Protein AF-A0A975TJH7-F1 (afdb_monomer)

Foldseek 3Di:
DDDDDDDDPDDPPPPPPPPPVPPDLQDDDDPVRVVVQVVDPPRQWDWDKDWFAAPPPRDIDIDIDTDGPPDDPVSVVVSVVSVVVVVQWDDDPVGTHHNVGDDDQQQAAPAPRQGADPPPPVLPFSHDDPSDSHTPVVVVVQVPDPDPPDDDPNVD

pLDDT: mean 81.37, std 20.45, range [28.2, 98.12]

Secondary structure (DSSP, 8-state):
---PPPPP---------STTSSS-TTSPPPHHHHHHHTT-TT-SEEEEEEEEE-TTT--EEEEEEEEETTS-HHHHHHHHHHHHHHTT-EEETTEEE-TTTPPPPPSB-TTT-PBP-TT--S-SS-SBSTTSSSBHHHHHHHHT---TT---TT--

Nearest PDB structures (foldseek):
  5ubr-assembly1_A  TM=4.481E-01  e=9.342E-01  Homo sapiens
  7y8r-assembly1_M  TM=3.508E-01  e=7.688E-01  Homo sapiens
  5dxh-assembly2_D  TM=5.114E-01  e=6.149E+00  Homo sapiens
  2hj1-assembly1_B  TM=4.480E-01  e=3.902E+00  Haemophilus influenzae 86-028NP
  7ezx-assembly1_OO  TM=2.823E-01  e=2.642E+00  Porphyridium purpureum

Structure (mmCIF, N/CA/C/O backbone):
data_AF-A0A975TJH7-F1
#
_entry.id   AF-A0A975TJH7-F1
#
loop_
_atom_site.group_PDB
_atom_site.id
_atom_site.type_symbol
_atom_site.label_atom_id
_atom_site.label_alt_id
_atom_site.label_comp_id
_atom_site.label_asym_id
_atom_site.label_entity_id
_atom_site.label_seq_id
_atom_site.pdbx_PDB_ins_code
_atom_site.Cartn_x
_atom_site.Cartn_y
_atom_site.Cartn_z
_atom_site.occupancy
_atom_site.B_iso_or_equiv
_atom_site.auth_seq_id
_atom_site.auth_comp_id
_atom_site.auth_asym_id
_atom_site.auth_atom_id
_atom_site.pdbx_PDB_model_num
ATOM 1 N N . MET A 1 1 ? 1.379 14.926 80.294 1.00 46.84 1 MET A N 1
ATOM 2 C CA . MET A 1 1 ? 0.577 15.927 79.559 1.00 46.84 1 MET A CA 1
ATOM 3 C C . MET A 1 1 ? 1.191 16.020 78.187 1.00 46.84 1 MET A C 1
ATOM 5 O O . MET A 1 1 ? 2.077 16.824 77.934 1.00 46.84 1 MET A O 1
ATOM 9 N N . ASP A 1 2 ? 0.788 15.045 77.388 1.00 43.34 2 ASP A N 1
ATOM 10 C CA . ASP A 1 2 ? 1.207 14.779 76.027 1.00 43.34 2 ASP A CA 1
ATOM 11 C C . ASP A 1 2 ? 0.568 15.780 75.071 1.00 43.34 2 ASP A C 1
ATOM 13 O O . ASP A 1 2 ? -0.634 16.044 75.137 1.00 43.34 2 ASP A O 1
ATOM 17 N N . THR A 1 3 ? 1.358 16.330 74.157 1.00 45.25 3 THR A N 1
ATOM 18 C CA . THR A 1 3 ? 0.827 16.977 72.957 1.00 45.25 3 THR A CA 1
ATOM 19 C C . THR A 1 3 ? 1.827 16.767 71.826 1.00 45.25 3 THR A C 1
ATOM 21 O O . THR A 1 3 ? 2.770 17.532 71.648 1.00 45.25 3 THR A O 1
ATOM 24 N N . GLN A 1 4 ? 1.643 15.672 71.085 1.00 49.62 4 GLN A N 1
ATOM 25 C CA . GLN A 1 4 ? 2.206 15.522 69.744 1.00 49.62 4 GLN A CA 1
ATOM 26 C C . GLN A 1 4 ? 1.508 16.508 68.792 1.00 49.62 4 GLN A C 1
ATOM 28 O O . GLN A 1 4 ? 0.283 16.632 68.861 1.00 49.62 4 GLN A O 1
ATOM 33 N N . PRO A 1 5 ? 2.222 17.159 67.860 1.00 55.34 5 PRO A N 1
ATOM 34 C CA . PRO A 1 5 ? 1.586 17.789 66.714 1.00 55.34 5 PRO A CA 1
ATOM 35 C C . PRO A 1 5 ? 1.223 16.747 65.641 1.00 55.34 5 PRO A C 1
ATOM 37 O O . PRO A 1 5 ? 1.990 15.837 65.327 1.00 55.34 5 PRO A O 1
ATOM 40 N N . ASN A 1 6 ? 0.013 16.914 65.112 1.00 48.78 6 ASN A N 1
ATOM 41 C CA . ASN A 1 6 ? -0.651 16.123 64.075 1.00 48.78 6 ASN A CA 1
ATOM 42 C C . ASN A 1 6 ? 0.120 16.154 62.732 1.00 48.78 6 ASN A C 1
ATOM 44 O O . ASN A 1 6 ? 0.660 17.209 62.389 1.00 48.78 6 ASN A O 1
ATOM 48 N N . PRO A 1 7 ? 0.131 15.068 61.933 1.00 40.91 7 PRO A N 1
ATOM 49 C CA . PRO A 1 7 ? 0.717 15.076 60.596 1.00 40.91 7 PRO A CA 1
ATOM 50 C C . PRO A 1 7 ? -0.232 15.690 59.554 1.00 40.91 7 PRO A C 1
ATOM 52 O O . PRO A 1 7 ? -1.420 15.377 59.493 1.00 40.91 7 PRO A O 1
ATOM 55 N N . THR A 1 8 ? 0.323 16.537 58.691 1.00 45.62 8 THR A N 1
ATOM 56 C CA . THR A 1 8 ? -0.303 17.005 57.448 1.00 45.62 8 THR A CA 1
ATOM 57 C C . THR A 1 8 ? -0.313 15.868 56.419 1.00 45.62 8 THR A C 1
ATOM 59 O O . THR A 1 8 ? 0.757 15.320 56.147 1.00 45.62 8 THR A O 1
ATOM 62 N N . PRO A 1 9 ? -1.444 15.526 55.774 1.00 35.50 9 PRO A N 1
ATOM 63 C CA . PRO A 1 9 ? -1.410 14.724 54.562 1.00 35.50 9 PRO A CA 1
ATOM 64 C C . PRO A 1 9 ? -1.071 15.647 53.387 1.00 35.50 9 PRO A C 1
ATOM 66 O O . PRO A 1 9 ? -1.914 16.400 52.901 1.00 35.50 9 PRO A O 1
ATOM 69 N N . ALA A 1 10 ? 0.186 15.617 52.945 1.00 37.06 10 ALA A N 1
ATOM 70 C CA . ALA A 1 10 ? 0.525 16.105 51.618 1.00 37.06 10 ALA A CA 1
ATOM 71 C C . ALA A 1 10 ? -0.126 15.156 50.604 1.00 37.06 10 ALA A C 1
ATOM 73 O O . ALA A 1 10 ? 0.171 13.965 50.559 1.00 37.06 10 ALA A O 1
ATOM 74 N N . GLN A 1 11 ? -1.072 15.701 49.848 1.00 35.12 11 GLN A N 1
ATOM 75 C CA . GLN A 1 11 ? -1.719 15.053 48.722 1.00 35.12 11 GLN A CA 1
ATOM 76 C C . GLN A 1 11 ? -0.663 14.789 47.642 1.00 35.12 11 GLN A C 1
ATOM 78 O O . GLN A 1 11 ? -0.255 15.708 46.933 1.00 35.12 11 GLN A O 1
ATOM 83 N N . GLU A 1 12 ? -0.222 13.540 47.504 1.00 30.75 12 GLU A N 1
ATOM 84 C CA . GLU A 1 12 ? 0.389 13.085 46.260 1.00 30.75 12 GLU A CA 1
ATOM 85 C C . GLU A 1 12 ? -0.718 13.019 45.206 1.00 30.75 12 GLU A C 1
ATOM 87 O O . GLU A 1 12 ? -1.553 12.114 45.183 1.00 30.75 12 GLU A O 1
ATOM 92 N N . LEU A 1 13 ? -0.750 14.039 44.349 1.00 37.06 13 LEU A N 1
ATOM 93 C CA . LEU A 1 13 ? -1.414 13.979 43.060 1.00 37.06 13 LEU A CA 1
ATOM 94 C C . LEU A 1 13 ? -0.744 12.853 42.272 1.00 37.06 13 LEU A C 1
ATOM 96 O O . LEU A 1 13 ? 0.344 13.020 41.717 1.00 37.06 13 LEU A O 1
ATOM 100 N N . GLY A 1 14 ? -1.397 11.692 42.263 1.00 28.20 14 GLY A N 1
ATOM 101 C CA . GLY A 1 14 ? -1.139 10.651 41.288 1.00 28.20 14 GLY A CA 1
ATOM 102 C C . GLY A 1 14 ? -1.327 11.258 39.907 1.00 28.20 14 GLY A C 1
ATOM 103 O O . GLY A 1 14 ? -2.450 11.435 39.441 1.00 28.20 14 GLY A O 1
ATOM 104 N N . HIS A 1 15 ? -0.213 11.616 39.276 1.00 32.06 15 HIS A N 1
ATOM 105 C CA . HIS A 1 15 ? -0.150 11.823 37.845 1.00 32.06 15 HIS A CA 1
ATOM 106 C C . HIS A 1 15 ? -0.614 10.511 37.216 1.00 32.06 15 HIS A C 1
ATOM 108 O O . HIS A 1 15 ? 0.118 9.520 37.227 1.00 32.06 15 HIS A O 1
ATOM 114 N N . ALA A 1 16 ? -1.853 10.486 36.723 1.00 31.00 16 ALA A N 1
ATOM 115 C CA . ALA A 1 16 ? -2.267 9.482 35.765 1.00 31.00 16 ALA A CA 1
ATOM 116 C C . ALA A 1 16 ? -1.311 9.630 34.580 1.00 31.00 16 ALA A C 1
ATOM 118 O O . ALA A 1 16 ? -1.360 10.599 33.824 1.00 31.00 16 ALA A O 1
ATOM 119 N N . SER A 1 17 ? -0.344 8.722 34.536 1.00 31.09 17 SER A N 1
ATOM 120 C CA . SER A 1 17 ? 0.640 8.619 33.481 1.00 31.09 17 SER A CA 1
ATOM 121 C C . SER A 1 17 ? -0.104 8.512 32.155 1.00 31.09 17 SER A C 1
ATOM 123 O O . SER A 1 17 ? -0.740 7.503 31.876 1.00 31.09 17 SER A O 1
ATOM 125 N N . VAL A 1 18 ? 0.013 9.544 31.323 1.00 37.19 18 VAL A N 1
ATOM 126 C CA . VAL A 1 18 ? -0.375 9.550 29.901 1.00 37.19 18 VAL A CA 1
ATOM 127 C C . VAL A 1 18 ? 0.487 8.600 29.049 1.00 37.19 18 VAL A C 1
ATOM 129 O O . VAL A 1 18 ? 0.431 8.624 27.824 1.00 37.19 18 VAL A O 1
ATOM 132 N N . ALA A 1 19 ? 1.280 7.731 29.678 1.00 30.72 19 ALA A N 1
ATOM 133 C CA . ALA A 1 19 ? 2.032 6.679 29.019 1.00 30.72 19 ALA A CA 1
ATOM 134 C C . ALA A 1 19 ? 1.273 5.346 29.094 1.00 30.72 19 ALA A C 1
ATOM 136 O O . ALA A 1 19 ? 1.709 4.437 29.792 1.00 30.72 19 ALA A O 1
ATOM 137 N N . ASP A 1 20 ? 0.142 5.246 28.389 1.00 29.67 20 ASP A N 1
ATOM 138 C CA . ASP A 1 20 ? -0.345 3.94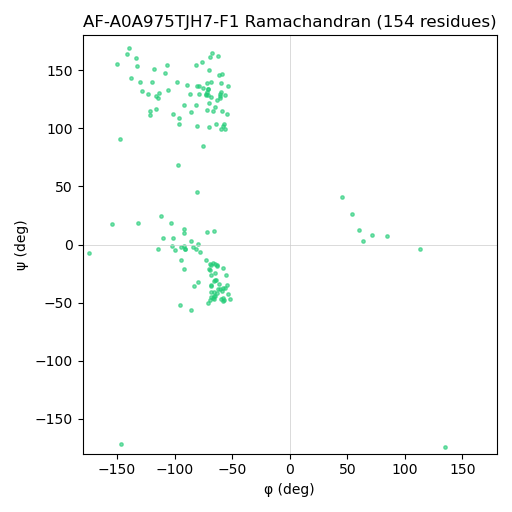4 27.892 1.00 29.67 20 ASP A CA 1
ATOM 139 C C . ASP A 1 20 ? -1.244 4.032 26.636 1.00 29.67 20 ASP A C 1
ATOM 141 O O . ASP A 1 20 ? -1.955 3.093 26.291 1.00 29.67 20 ASP A O 1
ATOM 145 N N . THR A 1 21 ? -1.215 5.153 25.899 1.00 33.28 21 THR A N 1
ATOM 146 C CA . THR A 1 21 ? -2.017 5.334 24.662 1.00 33.28 21 THR A CA 1
ATOM 147 C C . THR A 1 21 ? -1.178 5.187 23.387 1.00 33.28 21 THR A C 1
ATOM 149 O O . THR A 1 21 ? -1.568 5.622 22.307 1.00 33.28 21 THR A O 1
ATOM 152 N N . THR A 1 22 ? -0.003 4.565 23.473 1.00 35.03 22 THR A N 1
ATOM 153 C CA . THR A 1 22 ? 0.836 4.246 22.302 1.00 35.03 22 THR A CA 1
ATOM 154 C C . THR A 1 22 ? 0.746 2.776 21.879 1.00 35.03 22 THR A C 1
ATOM 156 O O . THR A 1 22 ? 1.336 2.400 20.869 1.00 35.03 22 THR A O 1
ATOM 159 N N . ALA A 1 23 ? -0.030 1.942 22.584 1.00 32.25 23 ALA A N 1
ATOM 160 C CA . ALA A 1 23 ? -0.013 0.485 22.417 1.00 32.25 23 ALA A CA 1
ATOM 161 C C . ALA A 1 23 ? -1.159 -0.139 21.582 1.00 32.25 23 ALA A C 1
ATOM 163 O O . ALA A 1 23 ? -1.210 -1.362 21.480 1.00 32.25 23 ALA A O 1
ATOM 164 N N . ALA A 1 24 ? -2.061 0.626 20.948 1.00 36.69 24 ALA A N 1
ATOM 165 C CA . ALA A 1 24 ? -3.252 0.032 20.304 1.00 36.69 24 ALA A CA 1
ATOM 166 C C . ALA A 1 24 ? -3.571 0.481 18.861 1.00 36.69 24 ALA A C 1
ATOM 168 O O . ALA A 1 24 ? -4.683 0.256 18.392 1.00 36.69 24 ALA A O 1
ATOM 169 N N . TYR A 1 25 ? -2.633 1.058 18.104 1.00 47.41 25 TYR A N 1
ATOM 170 C CA . TYR A 1 25 ? -2.893 1.528 16.725 1.00 47.41 25 TYR A CA 1
ATOM 171 C C . TYR A 1 25 ? -2.859 0.419 15.650 1.00 47.41 25 TYR A C 1
ATOM 173 O O . TYR A 1 25 ? -2.277 0.579 14.580 1.00 47.41 25 TYR A O 1
ATOM 181 N N . GLY A 1 26 ? -3.489 -0.726 15.915 1.00 52.59 26 GLY A N 1
ATOM 182 C CA . GLY A 1 26 ? -3.547 -1.824 14.940 1.00 52.59 26 GLY A CA 1
ATOM 183 C C . GLY A 1 26 ? -4.412 -3.022 15.318 1.00 52.59 26 GLY A C 1
ATOM 184 O O . GLY A 1 26 ? -4.628 -3.897 14.481 1.00 52.59 26 GLY A O 1
ATOM 185 N N . SER A 1 27 ? -4.931 -3.069 16.546 1.00 58.38 27 SER A N 1
ATOM 186 C CA . SER A 1 27 ? -5.853 -4.123 16.966 1.00 58.38 27 SER A CA 1
ATOM 187 C C . SER A 1 27 ? -7.296 -3.720 16.654 1.00 58.38 27 SER A C 1
ATOM 189 O O . SER A 1 27 ? -7.671 -2.573 16.904 1.00 58.38 27 SER A O 1
ATOM 191 N N . PRO A 1 28 ? -8.130 -4.636 16.133 1.00 73.19 28 PRO A N 1
ATOM 192 C CA . PRO A 1 28 ? -9.546 -4.359 15.935 1.00 73.19 28 PRO A CA 1
ATOM 193 C C . PRO A 1 28 ? -10.210 -4.039 17.281 1.00 73.19 28 PRO A C 1
ATOM 195 O O . PRO A 1 28 ? -10.079 -4.797 18.243 1.00 73.19 28 PRO A O 1
ATOM 198 N N . LEU A 1 29 ? -10.918 -2.910 17.346 1.00 83.06 29 LEU A N 1
ATOM 199 C CA . LEU A 1 29 ? -11.699 -2.528 18.522 1.00 83.06 29 LEU A CA 1
ATOM 200 C C . LEU A 1 29 ? -12.931 -3.430 18.632 1.00 83.06 29 LEU A C 1
ATOM 202 O O . LEU A 1 29 ? -13.592 -3.713 17.631 1.00 83.06 29 LEU A O 1
ATOM 206 N N . THR A 1 30 ? -13.264 -3.865 19.847 1.00 87.44 30 THR A N 1
ATOM 207 C CA . THR A 1 30 ? -14.516 -4.598 20.070 1.00 87.44 30 THR A CA 1
ATOM 208 C C . THR A 1 30 ? -15.709 -3.633 20.074 1.00 87.44 30 THR A C 1
ATOM 210 O O . THR A 1 30 ? -15.535 -2.441 20.363 1.00 87.44 30 THR A O 1
ATOM 213 N N . PRO A 1 31 ? -16.936 -4.113 19.801 1.00 89.81 31 PRO A N 1
ATOM 214 C CA . PRO A 1 31 ? -18.138 -3.281 19.865 1.00 89.81 31 PRO A CA 1
ATOM 215 C C . PRO A 1 31 ? -18.328 -2.562 21.211 1.00 89.81 31 PRO A C 1
ATOM 217 O O . PRO A 1 31 ? -18.790 -1.423 21.243 1.00 89.81 31 PRO A O 1
ATOM 220 N N . GLU A 1 32 ? -17.940 -3.187 22.323 1.00 91.06 3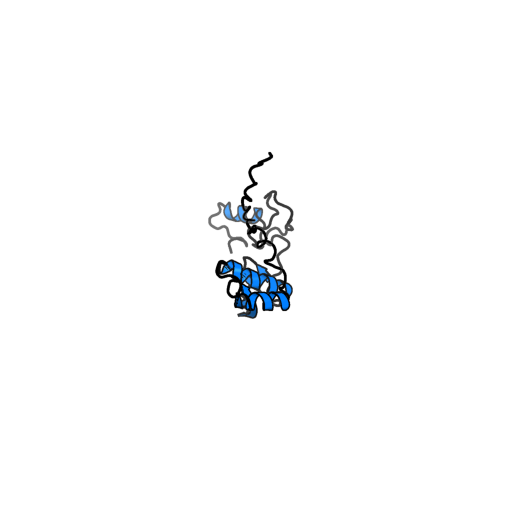2 GLU A N 1
ATOM 221 C CA . GLU A 1 32 ? -18.038 -2.619 23.673 1.00 91.06 32 GLU A CA 1
ATOM 222 C C . GLU A 1 32 ? -17.079 -1.439 23.857 1.00 91.06 32 GLU A C 1
ATOM 224 O O . GLU A 1 32 ? -17.459 -0.414 24.427 1.00 91.06 32 GLU A O 1
ATOM 229 N N . ILE A 1 33 ? -15.856 -1.555 23.328 1.00 89.56 33 ILE A N 1
ATOM 230 C CA . ILE A 1 33 ? -14.859 -0.479 23.359 1.00 89.56 33 ILE A CA 1
ATOM 231 C C . ILE A 1 33 ? -15.339 0.691 22.501 1.00 89.56 33 ILE A C 1
ATOM 233 O O . ILE A 1 33 ? -15.342 1.828 22.969 1.00 89.56 33 ILE A O 1
ATOM 237 N N . VAL A 1 34 ? -15.834 0.420 21.288 1.00 89.69 34 VAL A N 1
ATOM 238 C CA . VAL A 1 34 ? -16.400 1.459 20.412 1.00 89.69 34 VAL A CA 1
ATOM 239 C C . VAL A 1 34 ? -17.580 2.154 21.088 1.00 89.69 34 VAL A C 1
ATOM 241 O O . VAL A 1 34 ? -17.624 3.379 21.134 1.00 89.69 34 VAL A O 1
ATOM 244 N N . SER A 1 35 ? -18.513 1.403 21.682 1.00 89.69 35 SER A N 1
ATOM 245 C CA . SER A 1 35 ? -19.638 2.009 22.399 1.00 89.69 35 SER A CA 1
ATOM 246 C C . SER A 1 35 ? -19.194 2.821 23.614 1.00 89.69 35 SER A C 1
ATOM 248 O O . SER A 1 35 ? -19.904 3.755 23.978 1.00 89.69 35 SER A O 1
ATOM 250 N N . THR A 1 36 ? -18.093 2.454 24.270 1.00 92.12 36 THR A N 1
ATOM 251 C CA . THR A 1 36 ? -17.543 3.222 25.394 1.00 92.12 36 THR A CA 1
ATOM 252 C C . THR A 1 36 ? -16.985 4.550 24.901 1.00 92.12 36 THR A C 1
ATOM 254 O O . THR A 1 36 ? -17.364 5.588 25.429 1.00 92.12 36 THR A O 1
ATOM 257 N N . ILE A 1 37 ? -16.188 4.521 23.829 1.00 91.50 37 ILE A N 1
ATOM 258 C CA . ILE A 1 37 ? -15.627 5.719 23.194 1.00 91.50 37 ILE A CA 1
ATOM 259 C C . ILE A 1 37 ? -16.740 6.668 22.738 1.00 91.50 37 ILE A C 1
ATOM 261 O O . ILE A 1 37 ? -16.725 7.840 23.078 1.00 91.50 37 ILE A O 1
ATOM 265 N N . LEU A 1 38 ? -17.756 6.160 22.032 1.00 90.94 38 LEU A N 1
ATOM 266 C CA . LEU A 1 38 ? -18.843 6.993 21.498 1.00 90.94 38 LEU A CA 1
ATOM 267 C C . LEU A 1 38 ? -19.717 7.656 22.577 1.00 90.94 38 LEU A C 1
ATOM 269 O O . LEU A 1 38 ? -20.484 8.566 22.266 1.00 90.94 38 LEU A O 1
ATOM 273 N N . ARG A 1 39 ? -19.665 7.174 23.823 1.00 93.06 39 ARG A N 1
ATOM 274 C CA . ARG A 1 39 ? -20.405 7.748 24.959 1.00 93.06 39 ARG A CA 1
ATOM 275 C C . ARG A 1 39 ? -19.576 8.742 25.764 1.00 93.06 39 ARG A C 1
ATOM 277 O O . ARG A 1 39 ? -20.155 9.442 26.591 1.00 93.06 39 ARG A O 1
ATOM 284 N N . ASP A 1 40 ? -18.267 8.770 25.552 1.00 92.31 40 ASP A N 1
ATOM 285 C CA . ASP A 1 40 ? -17.337 9.656 26.232 1.00 92.31 40 ASP A CA 1
ATOM 286 C C . ASP A 1 40 ? -17.073 10.891 25.349 1.00 92.31 40 ASP A C 1
ATOM 288 O O . ASP A 1 40 ? -16.362 10.785 24.348 1.00 92.31 40 ASP A O 1
ATOM 292 N N . PRO A 1 41 ? -17.665 12.058 25.667 1.00 89.19 41 PRO A N 1
ATOM 293 C CA . PRO A 1 41 ? -17.525 13.259 24.846 1.00 89.19 41 PRO A CA 1
ATOM 294 C C . PRO A 1 41 ? -16.109 13.846 24.869 1.00 89.19 41 PRO A C 1
ATOM 296 O O . PRO A 1 41 ? -15.782 14.633 23.984 1.00 89.19 41 PRO A O 1
ATOM 299 N N . ASP A 1 42 ? -15.290 13.476 25.856 1.00 92.50 42 ASP A N 1
ATOM 300 C CA . ASP A 1 42 ? -13.911 13.945 25.988 1.00 92.50 42 ASP A CA 1
ATOM 301 C C . ASP A 1 42 ? -12.919 12.997 25.287 1.00 92.50 42 ASP A C 1
ATOM 303 O O . ASP A 1 42 ? -11.712 13.253 25.262 1.00 92.50 42 ASP A O 1
ATOM 307 N N . ASN A 1 43 ? -13.407 11.899 24.694 1.00 91.12 43 ASN A N 1
ATOM 308 C CA . ASN A 1 43 ? -12.554 10.969 23.976 1.00 91.12 43 ASN A CA 1
ATOM 309 C C . ASN A 1 43 ? -12.087 11.572 22.639 1.00 91.12 43 ASN A C 1
ATOM 311 O O . ASN A 1 43 ? -12.917 11.985 21.827 1.00 91.12 43 ASN A O 1
ATOM 315 N N . PRO A 1 44 ? -10.774 11.570 22.343 1.00 91.19 44 PRO A N 1
ATOM 316 C CA . PRO A 1 44 ? -10.261 12.148 21.103 1.00 91.19 44 PRO A CA 1
ATOM 317 C C . PRO A 1 44 ? -10.574 11.303 19.858 1.00 91.19 44 PRO A C 1
ATOM 319 O O . PRO A 1 44 ? -10.374 11.780 18.740 1.00 91.19 44 PRO A O 1
ATOM 322 N N . LEU A 1 45 ? -11.015 10.048 20.017 1.00 92.00 45 LEU A N 1
ATOM 323 C CA . LEU A 1 45 ? -11.344 9.163 18.904 1.00 92.00 45 LEU A CA 1
ATOM 324 C C . LEU A 1 45 ? -12.792 9.347 18.442 1.00 92.00 45 LEU A C 1
ATOM 326 O O . LEU A 1 45 ? -13.734 9.201 19.216 1.00 92.00 45 LEU A O 1
ATOM 330 N N . TYR A 1 46 ? -12.977 9.528 17.139 1.00 90.69 46 TYR A N 1
ATOM 331 C CA . TYR A 1 46 ? -14.288 9.620 16.503 1.00 90.69 46 TYR A CA 1
ATOM 332 C C . TYR A 1 46 ? -14.368 8.729 15.257 1.00 90.69 46 TYR A C 1
ATOM 334 O O . TYR A 1 46 ? -13.346 8.438 14.622 1.00 90.69 46 TYR A O 1
ATOM 342 N N . PRO A 1 47 ? -15.578 8.277 14.882 1.00 92.81 47 PRO A N 1
ATOM 343 C CA . PRO A 1 47 ? -15.770 7.490 13.678 1.00 92.81 47 PRO A CA 1
ATOM 344 C C . PRO A 1 47 ? -15.586 8.369 12.440 1.00 92.81 47 PRO A C 1
ATOM 346 O O . PRO A 1 47 ? -16.222 9.412 12.284 1.00 92.81 47 PRO A O 1
ATOM 349 N N . SER A 1 48 ? -14.744 7.914 11.523 1.00 94.12 48 SER A N 1
ATOM 350 C CA . SER A 1 48 ? -14.538 8.526 10.219 1.00 94.12 48 SER A CA 1
ATOM 351 C C . SER A 1 48 ? -14.638 7.478 9.125 1.00 94.12 48 SER A C 1
ATOM 353 O O . SER A 1 48 ? -14.154 6.352 9.256 1.00 94.12 48 SER A O 1
ATOM 355 N N . ARG A 1 49 ? -15.269 7.860 8.017 1.00 96.06 49 ARG A N 1
ATOM 356 C CA . ARG A 1 49 ? -15.369 7.020 6.829 1.00 96.06 49 ARG A CA 1
ATOM 357 C C . ARG A 1 49 ? -14.214 7.337 5.897 1.00 96.06 49 ARG A C 1
ATOM 359 O O . ARG A 1 49 ? -14.091 8.465 5.424 1.00 96.06 49 ARG A O 1
ATOM 366 N N . ILE A 1 50 ? -13.405 6.326 5.610 1.00 96.19 50 ILE A N 1
ATOM 367 C CA . ILE A 1 50 ? -12.255 6.436 4.715 1.00 96.19 50 ILE A CA 1
ATOM 368 C C . ILE A 1 50 ? -12.532 5.586 3.480 1.00 96.19 50 ILE A C 1
ATOM 370 O O . ILE A 1 50 ? -12.926 4.422 3.577 1.00 96.19 50 ILE A O 1
ATOM 374 N N . CYS A 1 51 ? -12.338 6.198 2.317 1.00 97.25 51 CYS A N 1
ATOM 375 C CA . CYS A 1 51 ? -12.457 5.566 1.017 1.00 97.25 51 CYS A CA 1
ATOM 376 C C . CYS A 1 51 ? -11.083 5.553 0.348 1.00 97.25 51 CYS A C 1
ATOM 378 O O . CYS A 1 51 ? -10.473 6.607 0.180 1.00 97.25 51 CYS A O 1
ATOM 380 N N . VAL A 1 52 ? -10.636 4.372 -0.068 1.00 97.56 52 VAL A N 1
ATOM 381 C CA . VAL A 1 52 ? -9.388 4.166 -0.804 1.00 97.56 52 VAL A CA 1
ATOM 382 C C . VAL A 1 52 ? -9.722 3.552 -2.158 1.00 97.56 52 VAL A C 1
ATOM 384 O O . VAL A 1 52 ? -10.610 2.704 -2.260 1.00 97.56 52 VAL A O 1
ATOM 387 N N . TYR A 1 53 ? -9.033 3.999 -3.203 1.00 98.12 53 TYR A N 1
ATOM 388 C CA . TYR A 1 53 ? -9.187 3.481 -4.558 1.00 98.12 53 TYR A CA 1
ATOM 389 C C . TYR A 1 53 ? -7.959 2.668 -4.940 1.00 98.12 53 TYR A C 1
ATOM 391 O O . TYR A 1 53 ? -6.851 2.977 -4.516 1.00 98.12 53 TYR A O 1
ATOM 399 N N . CYS A 1 54 ? -8.160 1.635 -5.751 1.00 97.75 54 CYS A N 1
ATOM 400 C CA . CYS A 1 54 ? -7.057 0.955 -6.401 1.00 97.75 54 CYS A CA 1
ATOM 401 C C . CYS A 1 54 ? -6.426 1.883 -7.442 1.00 97.75 54 CYS A C 1
ATOM 403 O O . CYS A 1 54 ? -7.126 2.340 -8.346 1.00 97.75 54 CYS A O 1
ATOM 405 N N . ASP A 1 55 ? -5.112 2.083 -7.360 1.00 96.62 55 ASP A N 1
ATOM 406 C CA . ASP A 1 55 ? -4.368 2.964 -8.269 1.00 96.62 55 ASP A CA 1
ATOM 407 C C . ASP A 1 55 ? -4.327 2.456 -9.722 1.00 96.62 55 ASP A C 1
ATOM 409 O O . ASP A 1 55 ? -4.019 3.220 -10.634 1.00 96.62 55 ASP A O 1
ATOM 413 N N . ASP A 1 56 ? -4.647 1.177 -9.953 1.00 95.94 56 ASP A N 1
ATOM 414 C CA . ASP A 1 56 ? -4.641 0.561 -11.286 1.00 95.94 56 ASP A CA 1
ATOM 415 C C . ASP A 1 56 ? -6.030 0.569 -11.945 1.00 95.94 56 ASP A C 1
ATOM 417 O O . ASP A 1 56 ? -6.194 1.051 -13.064 1.00 95.94 56 ASP A O 1
ATOM 421 N N . CYS A 1 57 ? -7.057 0.075 -11.243 1.00 97.31 57 CYS A N 1
ATOM 422 C CA . CYS A 1 57 ? -8.390 -0.129 -11.824 1.00 97.31 57 CYS A CA 1
ATOM 423 C C . CYS A 1 57 ? -9.498 0.752 -11.229 1.00 97.31 57 CYS A C 1
ATOM 425 O O . CYS A 1 57 ? -10.644 0.672 -11.669 1.00 97.31 57 CYS A O 1
ATOM 427 N N . GLY A 1 58 ? -9.204 1.552 -10.199 1.00 97.38 58 GLY A N 1
ATOM 428 C CA . GLY A 1 58 ? -10.191 2.401 -9.527 1.00 97.38 58 GLY A CA 1
ATOM 429 C C . GLY A 1 58 ? -11.214 1.651 -8.666 1.00 97.38 58 GLY A C 1
ATOM 430 O O . GLY A 1 58 ? -12.160 2.267 -8.181 1.00 97.38 58 GLY A O 1
ATOM 431 N N . THR A 1 59 ? -11.049 0.339 -8.447 1.00 97.81 59 THR A N 1
ATOM 432 C CA . THR A 1 59 ? -11.882 -0.414 -7.489 1.00 97.81 59 THR A CA 1
ATOM 433 C C . THR A 1 59 ? -11.844 0.266 -6.125 1.00 97.81 59 THR A C 1
ATOM 435 O O . THR A 1 59 ? -10.779 0.668 -5.666 1.00 97.81 59 THR A O 1
ATOM 438 N N . GLN A 1 60 ? -12.996 0.383 -5.473 1.00 97.81 60 GLN A N 1
ATOM 439 C CA . GLN A 1 60 ? -13.136 1.093 -4.208 1.00 97.81 60 GLN A CA 1
ATOM 440 C C . GLN A 1 60 ? -13.100 0.132 -3.015 1.00 97.81 60 GLN A C 1
ATOM 442 O O . GLN A 1 60 ? -13.743 -0.917 -3.025 1.00 97.81 60 GLN A O 1
ATOM 447 N N . PHE A 1 61 ? -12.420 0.546 -1.950 1.00 97.38 61 PHE A N 1
ATOM 448 C CA . PHE A 1 61 ? -12.601 0.034 -0.599 1.00 97.38 61 PHE A CA 1
ATOM 449 C C . PHE A 1 61 ? -13.113 1.171 0.287 1.00 97.38 61 PHE A C 1
ATOM 451 O O . PHE A 1 61 ? -12.526 2.250 0.316 1.00 97.38 61 PHE A O 1
ATOM 458 N N . THR A 1 62 ? -14.211 0.964 1.012 1.00 97.06 62 THR A N 1
ATOM 459 C CA . THR A 1 62 ? -14.723 1.945 1.980 1.00 97.06 62 THR A CA 1
ATOM 460 C C . THR A 1 62 ? -14.947 1.270 3.319 1.00 97.06 62 THR A C 1
ATOM 462 O O . THR A 1 62 ? -15.567 0.211 3.383 1.00 97.06 62 THR A O 1
ATOM 465 N N . GLY A 1 63 ? -14.452 1.901 4.381 1.00 94.00 63 GLY A N 1
ATOM 466 C CA . GLY A 1 63 ? -14.621 1.437 5.752 1.00 94.00 63 GLY A CA 1
ATOM 467 C C . GLY A 1 63 ? -14.850 2.590 6.721 1.00 94.00 63 GLY A C 1
ATOM 468 O O . GLY A 1 63 ? -14.596 3.755 6.402 1.00 94.00 63 GLY A O 1
ATOM 469 N N . GLU A 1 64 ? -15.338 2.245 7.906 1.00 94.06 64 GLU A N 1
ATOM 470 C CA . GLU A 1 64 ? -15.467 3.151 9.044 1.00 94.06 64 GLU A CA 1
ATOM 471 C C . GLU A 1 64 ? -14.390 2.814 10.073 1.00 94.06 64 GLU A C 1
ATOM 473 O O . GLU A 1 64 ? -14.163 1.646 10.392 1.00 94.06 64 GLU A O 1
ATOM 478 N N . TYR A 1 65 ? -13.706 3.842 10.564 1.00 92.94 65 TYR A N 1
ATOM 479 C CA . TYR A 1 65 ? -12.536 3.711 11.421 1.00 92.94 65 TYR A CA 1
ATOM 480 C C . TYR A 1 65 ? -12.601 4.725 12.553 1.00 92.94 65 TYR A C 1
ATOM 482 O O . TYR A 1 65 ? -13.022 5.860 12.343 1.00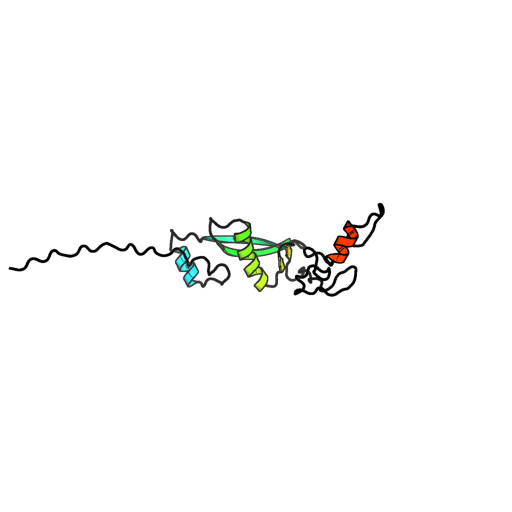 92.94 65 TYR A O 1
ATOM 490 N N . MET A 1 66 ? -12.146 4.330 13.738 1.00 92.94 66 MET A N 1
ATOM 491 C CA . MET A 1 66 ? -11.937 5.267 14.839 1.00 92.94 66 MET A CA 1
ATOM 492 C C . MET A 1 66 ? -10.590 5.963 14.635 1.00 92.94 66 MET A C 1
ATOM 494 O O . MET A 1 66 ? -9.560 5.293 14.561 1.00 92.94 66 MET A O 1
ATOM 498 N N . VAL A 1 67 ? -10.602 7.289 14.518 1.00 93.94 67 VAL A N 1
ATOM 499 C CA . VAL A 1 67 ? -9.413 8.127 14.293 1.00 93.94 67 VAL A CA 1
ATOM 500 C C . VAL A 1 67 ? -9.420 9.328 15.233 1.00 93.94 67 VAL A C 1
ATOM 502 O O . VAL A 1 67 ? -10.470 9.686 15.753 1.00 93.94 67 VAL A O 1
ATOM 505 N N . SER A 1 68 ? -8.263 9.955 15.438 1.00 93.38 68 SER A N 1
ATOM 506 C CA . SER A 1 68 ? -8.111 11.176 16.242 1.00 93.38 68 SER A CA 1
ATOM 507 C C . SER A 1 68 ? -7.870 12.406 15.363 1.00 93.38 68 SER A C 1
ATOM 509 O O . SER A 1 68 ? -7.351 12.311 14.246 1.00 93.38 68 SER A O 1
ATOM 511 N N . GLU A 1 69 ? -8.237 13.587 15.867 1.00 92.31 69 GLU A N 1
ATOM 512 C CA . GLU A 1 69 ? -7.953 14.866 15.207 1.00 92.31 69 GLU A CA 1
ATOM 513 C C . GLU A 1 69 ? -6.451 15.148 15.126 1.00 92.31 69 GLU A C 1
ATOM 515 O O . GLU A 1 69 ? -5.994 15.736 14.146 1.00 92.31 69 GLU A O 1
ATOM 520 N N . GLU A 1 70 ? -5.686 14.652 16.097 1.00 93.62 70 GLU A N 1
ATOM 521 C CA . GLU A 1 70 ? -4.232 14.808 16.170 1.00 93.62 70 GLU A CA 1
ATOM 522 C C . GLU A 1 70 ? -3.498 13.996 15.098 1.00 93.62 70 GLU A C 1
ATOM 524 O O . GLU A 1 70 ? -2.369 14.325 14.738 1.00 93.62 70 GLU A O 1
ATOM 529 N N . GLN A 1 71 ? -4.140 12.957 14.550 1.00 93.31 71 GLN A N 1
ATOM 530 C CA . GLN A 1 71 ? -3.563 12.171 13.467 1.00 93.31 71 GLN A CA 1
ATOM 531 C C . GLN A 1 71 ? -3.531 12.980 12.171 1.00 93.31 71 GLN A C 1
ATOM 533 O O . GLN A 1 71 ? -4.543 13.537 11.729 1.00 93.31 71 GLN A O 1
ATOM 538 N N . THR A 1 72 ? -2.385 12.939 11.504 1.00 95.81 72 THR A N 1
ATOM 539 C CA . THR A 1 72 ? -2.205 13.394 10.127 1.00 95.81 72 THR A CA 1
ATOM 540 C C . THR A 1 72 ? -3.064 12.581 9.157 1.00 95.81 72 THR A C 1
ATOM 542 O O . THR A 1 72 ? -3.503 11.464 9.443 1.00 95.81 72 THR A O 1
ATOM 545 N N . SER A 1 73 ? -3.280 13.110 7.951 1.00 93.31 73 SER A N 1
ATOM 546 C CA . SER A 1 73 ? -3.978 12.376 6.887 1.00 93.31 73 SER A CA 1
ATOM 547 C C . SER A 1 73 ? -3.316 11.029 6.569 1.00 93.31 73 SER A C 1
ATOM 549 O O . SER A 1 73 ? -4.021 10.047 6.349 1.00 93.31 73 SER A O 1
ATOM 551 N N . THR A 1 74 ? -1.982 10.966 6.595 1.00 93.44 74 THR A N 1
ATOM 552 C CA . THR A 1 74 ? -1.209 9.738 6.368 1.00 93.44 74 THR A CA 1
ATOM 553 C C . THR A 1 74 ? -1.456 8.700 7.457 1.00 93.44 74 THR A C 1
ATOM 555 O O . THR A 1 74 ? -1.682 7.535 7.145 1.00 93.44 74 THR A O 1
ATOM 558 N N . GLU A 1 75 ? -1.466 9.105 8.726 1.00 94.19 75 GLU A N 1
ATOM 559 C CA . GLU A 1 75 ? -1.725 8.188 9.843 1.00 94.19 75 GLU A CA 1
ATOM 560 C C . GLU A 1 75 ? -3.156 7.647 9.805 1.00 94.19 75 GLU A C 1
ATOM 562 O O . GLU A 1 75 ? -3.365 6.448 9.982 1.00 94.19 75 GLU A O 1
ATOM 567 N N . ARG A 1 76 ? -4.145 8.495 9.488 1.00 94.44 76 ARG A N 1
ATOM 568 C CA . ARG A 1 76 ? -5.539 8.054 9.304 1.00 94.44 76 ARG A CA 1
ATOM 569 C C . ARG A 1 76 ? -5.672 7.081 8.132 1.00 94.44 76 ARG A C 1
ATOM 571 O O . ARG A 1 76 ? -6.369 6.075 8.244 1.00 94.44 76 ARG A O 1
ATOM 578 N N . LEU A 1 77 ? -4.989 7.357 7.020 1.00 94.75 77 LEU A N 1
ATOM 579 C CA . LEU A 1 77 ? -4.952 6.457 5.868 1.00 94.75 77 LEU A CA 1
ATOM 580 C C . LEU A 1 77 ? -4.307 5.111 6.226 1.00 94.75 77 LEU A C 1
ATOM 582 O O . LEU A 1 77 ? -4.793 4.072 5.786 1.00 94.75 77 LEU A O 1
ATOM 586 N N . GLU A 1 78 ? -3.261 5.102 7.053 1.00 95.00 78 GLU A 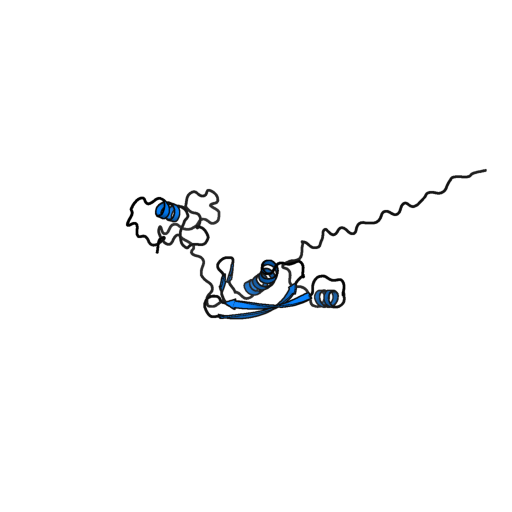N 1
ATOM 587 C CA . GLU A 1 78 ? -2.591 3.865 7.459 1.00 95.00 78 GLU A CA 1
ATOM 588 C C . GLU A 1 78 ? -3.490 2.957 8.315 1.00 95.00 78 GLU A C 1
ATOM 590 O O . GLU A 1 78 ? -3.429 1.735 8.169 1.00 95.00 78 GLU A O 1
ATOM 595 N N . VAL A 1 79 ? -4.404 3.519 9.120 1.00 93.50 79 VAL A N 1
ATOM 596 C CA . VAL A 1 79 ? -5.450 2.735 9.810 1.00 93.50 79 VAL A CA 1
ATOM 597 C C . VAL A 1 79 ? -6.306 1.966 8.795 1.00 93.50 79 VAL A C 1
ATOM 599 O O . VAL A 1 79 ? -6.538 0.763 8.957 1.00 93.50 79 VAL A O 1
ATOM 602 N N . ALA A 1 80 ? -6.728 2.629 7.713 1.00 94.88 80 ALA A N 1
ATOM 603 C CA . ALA A 1 80 ? -7.495 1.982 6.653 1.00 94.88 80 ALA A CA 1
ATOM 604 C C . ALA A 1 80 ? -6.669 0.924 5.908 1.00 94.88 80 ALA A C 1
ATOM 606 O O . ALA A 1 80 ? -7.130 -0.210 5.755 1.00 94.88 80 ALA A O 1
ATOM 607 N N . ARG A 1 81 ? -5.429 1.255 5.526 1.00 96.06 81 ARG A N 1
ATOM 608 C CA . ARG A 1 81 ? -4.499 0.341 4.843 1.00 96.06 81 ARG A CA 1
ATOM 609 C C . ARG A 1 81 ? -4.200 -0.909 5.665 1.00 96.06 81 ARG A C 1
ATOM 611 O O . ARG A 1 81 ? -4.168 -2.003 5.107 1.00 96.06 81 ARG A O 1
ATOM 618 N N . SER A 1 82 ? -4.040 -0.782 6.982 1.00 94.25 82 SER A N 1
ATOM 619 C CA . SER A 1 82 ? -3.844 -1.922 7.884 1.00 94.25 82 SER A CA 1
ATOM 620 C C . SER A 1 82 ? -4.997 -2.927 7.786 1.00 94.25 82 SER A C 1
ATOM 622 O O . SER A 1 82 ? -4.763 -4.114 7.552 1.00 94.25 82 SER A O 1
ATOM 624 N N . HIS A 1 83 ? -6.247 -2.452 7.837 1.00 93.25 83 HIS A N 1
ATOM 625 C CA . HIS A 1 83 ? -7.423 -3.304 7.643 1.00 93.25 83 HIS A CA 1
ATOM 626 C C . HIS A 1 83 ? -7.511 -3.859 6.213 1.00 93.25 83 HIS A C 1
ATOM 628 O O . HIS A 1 83 ? -7.751 -5.046 6.024 1.00 93.25 83 HIS A O 1
ATOM 634 N N . MET A 1 84 ? -7.270 -3.042 5.188 1.00 95.69 84 MET A N 1
ATOM 635 C CA . MET A 1 84 ? -7.323 -3.490 3.792 1.00 95.69 84 MET A CA 1
ATOM 636 C C . MET A 1 84 ? -6.350 -4.645 3.509 1.00 95.69 84 MET A C 1
ATOM 638 O O . MET A 1 84 ? -6.700 -5.583 2.788 1.00 95.69 84 MET A O 1
ATOM 642 N N . ARG A 1 85 ? -5.154 -4.638 4.118 1.00 95.38 85 ARG A N 1
ATOM 643 C CA . ARG A 1 85 ? -4.180 -5.736 3.986 1.00 95.38 85 ARG A CA 1
ATOM 644 C C . ARG A 1 85 ? -4.717 -7.071 4.510 1.00 95.38 85 ARG A C 1
ATOM 646 O O . ARG A 1 85 ? -4.423 -8.105 3.912 1.00 95.38 85 ARG A O 1
ATOM 653 N N . THR A 1 86 ? -5.549 -7.079 5.557 1.00 94.12 86 THR A N 1
ATOM 654 C CA . THR A 1 86 ? -6.190 -8.323 6.040 1.00 94.12 86 THR A CA 1
ATOM 655 C C . THR A 1 86 ? -7.237 -8.857 5.059 1.00 94.12 86 THR A C 1
ATOM 657 O O . THR A 1 86 ? -7.507 -10.055 5.039 1.00 94.12 86 THR A O 1
ATOM 660 N N . GLN A 1 87 ? -7.756 -7.987 4.190 1.00 94.56 87 GLN A N 1
ATOM 661 C CA . GLN A 1 87 ? -8.683 -8.303 3.100 1.00 94.56 87 GLN A CA 1
ATOM 662 C C . GLN A 1 87 ? -7.956 -8.601 1.773 1.00 94.56 87 GLN A C 1
ATOM 664 O O . GLN A 1 87 ? -8.580 -8.688 0.716 1.00 94.56 87 GLN A O 1
ATOM 669 N N . GLY A 1 88 ? -6.626 -8.746 1.799 1.00 95.00 88 GLY A N 1
ATOM 670 C CA . GLY A 1 88 ? -5.818 -9.142 0.643 1.00 95.00 88 GLY A CA 1
ATOM 671 C C . GLY A 1 88 ? -5.412 -8.011 -0.304 1.00 95.00 88 GLY A C 1
ATOM 672 O O . GLY A 1 88 ? -4.837 -8.299 -1.358 1.00 95.00 88 GLY A O 1
ATOM 673 N N . TRP A 1 89 ? -5.680 -6.752 0.053 1.00 96.69 89 TRP A N 1
ATOM 674 C CA . TRP A 1 89 ? -5.130 -5.599 -0.659 1.00 96.69 89 TRP A CA 1
ATOM 675 C C . TRP A 1 89 ? -3.626 -5.469 -0.410 1.00 96.69 89 TRP A C 1
ATOM 677 O O . TRP A 1 89 ? -3.118 -5.814 0.658 1.00 96.69 89 TRP A O 1
ATOM 687 N N . GLN A 1 90 ? -2.910 -4.927 -1.390 1.00 95.81 90 GLN A N 1
ATOM 688 C 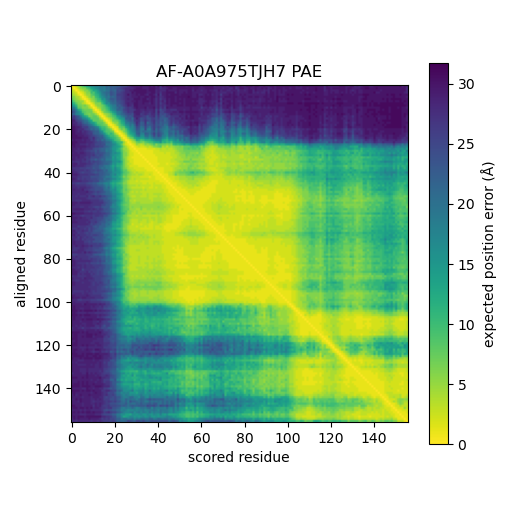CA . GLN A 1 90 ? -1.523 -4.509 -1.227 1.00 95.81 90 GLN A CA 1
ATOM 689 C C . GLN A 1 90 ? -1.487 -2.994 -1.054 1.00 95.81 90 GLN A C 1
ATOM 691 O O . GLN A 1 90 ? -1.761 -2.261 -1.995 1.00 95.81 90 GLN A O 1
ATOM 696 N N . CYS A 1 91 ? -1.118 -2.547 0.141 1.00 94.75 91 CYS A N 1
ATOM 697 C CA . CYS A 1 91 ? -0.991 -1.133 0.482 1.00 94.75 91 CYS A CA 1
ATOM 698 C C . CYS A 1 91 ? 0.444 -0.859 0.938 1.00 94.75 91 CYS A C 1
ATOM 700 O O . CYS A 1 91 ? 0.853 -1.363 1.993 1.00 94.75 91 CYS A O 1
ATOM 702 N N . ASN A 1 92 ? 1.219 -0.104 0.163 1.00 90.19 92 ASN A N 1
ATOM 703 C CA . ASN A 1 92 ? 2.610 0.237 0.474 1.00 90.19 92 ASN A CA 1
ATOM 704 C C . ASN A 1 92 ? 2.971 1.650 -0.028 1.00 90.19 92 ASN A C 1
ATOM 706 O O . ASN A 1 92 ? 2.105 2.418 -0.439 1.00 90.19 92 ASN A O 1
ATOM 710 N N . GLU A 1 93 ? 4.252 2.015 0.037 1.00 86.69 93 GLU A N 1
ATOM 711 C CA . GLU A 1 93 ? 4.741 3.321 -0.435 1.00 86.69 93 GLU A CA 1
ATOM 712 C C . GLU A 1 93 ? 4.556 3.546 -1.949 1.00 86.69 93 GLU A C 1
ATOM 714 O O . GLU A 1 93 ? 4.569 4.687 -2.402 1.00 86.69 93 GLU A O 1
ATOM 719 N N . PHE A 1 94 ? 4.345 2.477 -2.727 1.00 85.94 94 PHE A N 1
ATOM 720 C CA . PHE A 1 94 ? 4.149 2.514 -4.181 1.00 85.94 94 PHE A CA 1
ATOM 721 C C . PHE A 1 94 ? 2.678 2.561 -4.601 1.00 85.94 94 PHE A C 1
ATOM 723 O O . PHE A 1 94 ? 2.403 2.584 -5.803 1.00 85.94 94 PHE A O 1
ATOM 730 N N . GLY A 1 95 ? 1.748 2.524 -3.646 1.00 92.69 95 GLY A N 1
ATOM 731 C CA . GLY A 1 95 ? 0.321 2.654 -3.912 1.00 92.69 95 GLY A CA 1
ATOM 732 C C . GLY A 1 95 ? -0.563 1.650 -3.182 1.00 92.69 95 GLY A C 1
ATOM 733 O O . GLY A 1 95 ? -0.114 0.849 -2.353 1.00 92.69 95 GLY A O 1
ATOM 734 N N . ASP A 1 96 ? -1.843 1.715 -3.531 1.00 96.19 96 ASP A N 1
ATOM 735 C CA . ASP A 1 96 ? -2.914 0.862 -3.039 1.00 96.19 96 ASP A CA 1
ATOM 736 C C . ASP A 1 96 ? -3.487 0.027 -4.193 1.00 96.19 96 ASP A C 1
ATOM 738 O O . ASP A 1 96 ? -4.053 0.539 -5.158 1.00 96.19 96 ASP A O 1
ATOM 742 N N . TYR A 1 97 ? -3.352 -1.294 -4.099 1.00 96.62 97 TYR A N 1
ATOM 743 C CA . TYR A 1 97 ? -3.747 -2.228 -5.150 1.00 96.62 97 TYR A CA 1
ATOM 744 C C . TYR A 1 97 ? -4.745 -3.253 -4.619 1.00 96.62 97 TYR A C 1
ATOM 746 O O . TYR A 1 97 ? -4.516 -3.899 -3.590 1.00 96.62 97 TYR A O 1
ATOM 754 N N . CYS A 1 98 ? -5.857 -3.425 -5.339 1.00 97.44 98 CYS A N 1
ATOM 755 C CA . CYS A 1 98 ? -6.860 -4.423 -4.988 1.00 97.44 98 CYS A CA 1
ATOM 756 C C . CYS A 1 98 ? -6.313 -5.850 -5.181 1.00 97.44 98 CYS A C 1
ATOM 758 O O . CYS A 1 98 ? -5.301 -6.038 -5.863 1.00 97.44 98 CYS A O 1
ATOM 760 N N . PRO A 1 99 ? -6.972 -6.883 -4.625 1.00 96.19 99 PRO A N 1
ATOM 761 C CA . PRO A 1 99 ? -6.483 -8.260 -4.704 1.00 96.19 99 PRO A CA 1
ATOM 762 C C . PRO A 1 99 ? -6.232 -8.780 -6.129 1.00 96.19 99 PRO A C 1
ATOM 764 O O . PRO A 1 99 ? -5.394 -9.664 -6.302 1.00 96.19 99 PRO A O 1
ATOM 767 N N . GLU A 1 100 ? -6.928 -8.230 -7.129 1.00 95.94 100 GLU A N 1
ATOM 768 C CA . GLU A 1 100 ? -6.768 -8.575 -8.549 1.00 95.94 100 GLU A CA 1
ATOM 769 C C . GLU A 1 100 ? -5.553 -7.899 -9.204 1.00 95.94 100 GLU A C 1
ATOM 771 O O . GLU A 1 100 ? -4.926 -8.493 -10.076 1.00 95.94 100 GLU A O 1
ATOM 776 N N . HIS A 1 101 ? -5.191 -6.691 -8.761 1.00 94.62 101 HIS A N 1
ATOM 777 C CA . HIS A 1 101 ? -4.113 -5.878 -9.349 1.00 94.62 101 HIS A CA 1
ATOM 778 C C . HIS A 1 101 ? -2.881 -5.762 -8.445 1.00 94.62 101 HIS A C 1
ATOM 780 O O . HIS A 1 101 ? -1.943 -5.027 -8.761 1.00 94.62 101 HIS A O 1
ATOM 786 N N . LYS A 1 102 ? -2.852 -6.482 -7.315 1.00 90.50 102 LYS A N 1
ATOM 787 C CA . LYS A 1 102 ? -1.672 -6.529 -6.453 1.00 90.50 102 LYS A CA 1
ATOM 788 C C . LYS A 1 102 ? -0.462 -7.001 -7.259 1.00 90.50 102 LYS A C 1
ATOM 790 O O . LYS A 1 102 ? -0.480 -8.029 -7.941 1.00 90.50 102 LYS A O 1
ATOM 795 N N . ARG A 1 103 ? 0.614 -6.235 -7.179 1.00 83.00 103 ARG A N 1
ATOM 796 C CA . ARG A 1 103 ? 1.873 -6.516 -7.851 1.00 83.00 103 ARG A CA 1
ATOM 797 C C . ARG A 1 103 ? 2.623 -7.575 -7.061 1.00 83.00 103 ARG A C 1
ATOM 799 O O . ARG A 1 103 ? 2.830 -7.455 -5.855 1.00 83.00 103 ARG A O 1
ATOM 806 N N . THR A 1 104 ? 3.065 -8.615 -7.760 1.00 80.12 104 THR A N 1
ATOM 807 C CA . THR A 1 104 ? 4.015 -9.558 -7.169 1.00 80.12 104 THR A CA 1
ATOM 808 C C . THR A 1 104 ? 5.352 -8.848 -7.031 1.00 80.12 104 THR A C 1
ATOM 810 O O . THR A 1 104 ? 5.910 -8.379 -8.024 1.00 80.12 104 THR A O 1
ATOM 813 N N . GLU A 1 105 ? 5.863 -8.764 -5.806 1.00 79.19 105 GLU A N 1
ATOM 814 C CA . GLU A 1 105 ? 7.178 -8.186 -5.576 1.00 79.19 105 GLU A CA 1
ATOM 815 C C . GLU A 1 105 ? 8.244 -9.043 -6.281 1.00 79.19 105 GLU A C 1
ATOM 817 O O . GLU A 1 105 ? 8.306 -10.257 -6.052 1.00 79.19 105 GLU A O 1
ATOM 822 N N . PRO A 1 106 ? 9.079 -8.464 -7.162 1.00 83.25 106 PRO A N 1
ATOM 823 C CA . PRO A 1 106 ? 10.141 -9.207 -7.813 1.00 83.25 106 PRO A CA 1
ATOM 824 C C . PRO A 1 106 ? 11.096 -9.769 -6.762 1.00 83.25 106 PRO A C 1
ATOM 826 O O . PRO A 1 106 ? 11.568 -9.054 -5.881 1.00 83.25 106 PRO A O 1
ATOM 829 N N . THR A 1 107 ? 11.404 -11.058 -6.885 1.00 89.12 107 THR A N 1
ATOM 830 C CA . THR A 1 107 ? 12.340 -11.778 -6.006 1.00 89.12 107 THR A CA 1
ATOM 831 C C . THR A 1 107 ? 13.778 -11.754 -6.527 1.00 89.12 107 THR A C 1
ATOM 833 O O . THR A 1 107 ? 14.691 -12.246 -5.868 1.00 89.12 107 THR A O 1
ATOM 836 N N . ALA A 1 108 ? 13.998 -11.173 -7.709 1.00 91.50 108 ALA A N 1
ATOM 837 C CA . ALA A 1 108 ? 15.298 -11.052 -8.350 1.00 91.50 108 ALA A CA 1
ATOM 838 C C . ALA A 1 108 ? 15.379 -9.794 -9.221 1.00 91.50 108 ALA A C 1
ATOM 840 O O . ALA A 1 108 ? 14.374 -9.314 -9.748 1.00 91.50 108 ALA A O 1
ATOM 841 N N . CYS A 1 109 ? 16.600 -9.307 -9.431 1.00 91.88 109 CYS A N 1
ATOM 842 C CA . CYS A 1 109 ? 16.882 -8.180 -10.309 1.00 91.88 109 CYS A CA 1
ATOM 843 C C . CYS A 1 109 ? 16.460 -8.486 -11.753 1.00 91.88 109 CYS A C 1
ATOM 845 O O . CYS A 1 109 ? 16.921 -9.453 -12.360 1.00 91.88 109 CYS A O 1
ATOM 847 N N . ALA A 1 110 ? 15.648 -7.623 -12.356 1.00 91.50 110 ALA A N 1
ATOM 848 C CA . ALA A 1 110 ? 15.203 -7.781 -13.737 1.00 91.50 110 ALA A CA 1
ATOM 849 C C . ALA A 1 110 ? 16.352 -7.677 -14.760 1.00 91.50 110 ALA A C 1
ATOM 851 O O . ALA A 1 110 ? 16.255 -8.268 -15.832 1.00 91.50 110 ALA A O 1
ATOM 852 N N . LYS A 1 111 ? 17.458 -6.990 -14.424 1.00 93.12 111 LYS A N 1
ATOM 853 C CA . LYS A 1 111 ? 18.632 -6.825 -15.305 1.00 93.12 111 LYS A CA 1
ATOM 854 C C . LYS A 1 111 ? 19.626 -7.983 -15.204 1.00 93.12 111 LYS A C 1
ATOM 856 O O . LYS A 1 111 ? 19.956 -8.584 -16.219 1.00 93.12 111 LYS A O 1
ATOM 861 N N . CYS A 1 112 ? 20.128 -8.288 -14.005 1.00 93.31 112 CYS A N 1
ATOM 862 C CA . CYS A 1 112 ? 21.170 -9.309 -13.816 1.00 93.31 112 CYS A CA 1
ATOM 863 C C . CYS A 1 112 ? 20.644 -10.669 -13.339 1.00 93.31 112 CYS A C 1
ATOM 865 O O . CYS A 1 112 ? 21.424 -11.610 -13.244 1.00 93.31 112 CYS A O 1
ATOM 867 N N . ARG A 1 113 ? 19.341 -10.786 -13.044 1.00 93.56 113 ARG A N 1
ATOM 868 C CA . ARG A 1 113 ? 18.663 -12.008 -12.565 1.00 93.56 113 ARG A CA 1
ATOM 869 C C . ARG A 1 113 ? 19.129 -12.529 -11.203 1.00 93.56 113 ARG A C 1
ATOM 871 O O . ARG A 1 113 ? 18.602 -13.537 -10.743 1.00 93.56 113 ARG A O 1
ATOM 878 N N . THR A 1 114 ? 20.041 -11.832 -10.528 1.00 90.94 114 THR A N 1
ATOM 879 C CA . THR A 1 114 ? 20.437 -12.135 -9.149 1.00 90.94 114 THR A CA 1
ATOM 880 C C . THR A 1 114 ? 19.236 -12.017 -8.217 1.00 90.94 114 THR A C 1
ATOM 882 O O . THR A 1 114 ? 18.542 -10.999 -8.243 1.00 90.94 114 THR A O 1
ATOM 885 N N . ALA A 1 115 ? 19.004 -13.050 -7.405 1.00 90.38 115 ALA A N 1
ATOM 886 C CA . ALA A 1 115 ? 17.987 -13.028 -6.360 1.00 90.38 115 ALA A CA 1
ATOM 887 C C . ALA A 1 115 ? 18.271 -11.898 -5.363 1.00 90.38 115 ALA A C 1
ATOM 889 O O . ALA A 1 115 ? 19.427 -11.669 -4.999 1.00 90.38 115 ALA A O 1
ATOM 890 N N . PHE A 1 116 ? 17.222 -11.199 -4.936 1.00 88.62 116 PHE A N 1
ATOM 891 C CA . PHE A 1 116 ? 17.350 -10.239 -3.850 1.00 88.62 116 PHE A CA 1
ATOM 892 C C . PHE A 1 116 ? 17.537 -11.000 -2.543 1.00 88.62 116 PHE A C 1
ATOM 894 O O . PHE A 1 116 ? 16.783 -11.928 -2.250 1.00 88.62 116 PHE A O 1
ATOM 901 N N . ASP A 1 117 ? 18.533 -10.596 -1.765 1.00 80.62 117 ASP A N 1
ATOM 902 C CA . ASP A 1 117 ? 18.688 -11.061 -0.394 1.00 80.62 117 ASP A CA 1
ATOM 903 C C . ASP A 1 117 ? 18.054 -10.014 0.537 1.00 80.62 117 ASP A C 1
ATOM 905 O O . ASP A 1 117 ? 18.583 -8.908 0.654 1.00 80.62 117 ASP A O 1
ATOM 909 N N . PRO A 1 118 ? 16.901 -10.302 1.169 1.00 71.56 118 PRO A N 1
ATOM 910 C CA . PRO A 1 118 ? 16.247 -9.353 2.066 1.00 71.56 118 PRO A CA 1
ATOM 911 C C . PRO A 1 118 ? 17.034 -9.123 3.365 1.00 71.56 118 PRO A C 1
ATOM 913 O O . PRO A 1 118 ? 16.773 -8.142 4.056 1.00 71.56 118 PRO A O 1
ATOM 916 N N . ALA A 1 119 ? 17.987 -9.999 3.701 1.00 75.38 119 ALA A N 1
ATOM 917 C CA . ALA A 1 119 ? 18.888 -9.830 4.838 1.00 75.38 119 ALA A CA 1
ATOM 918 C C . ALA A 1 119 ? 20.190 -9.100 4.459 1.00 75.38 119 ALA A C 1
ATOM 920 O O . ALA A 1 119 ? 21.007 -8.802 5.337 1.00 75.38 119 ALA A O 1
ATOM 921 N N . ASP A 1 120 ? 20.396 -8.790 3.174 1.00 70.88 120 ASP A N 1
ATOM 922 C CA . ASP A 1 120 ? 21.561 -8.044 2.710 1.00 70.88 120 ASP A CA 1
ATOM 923 C C . ASP A 1 120 ? 21.439 -6.551 3.053 1.00 70.88 120 ASP A C 1
ATOM 925 O O . ASP A 1 120 ? 21.024 -5.711 2.256 1.00 70.88 120 ASP A O 1
ATOM 929 N N . GLY A 1 121 ? 21.845 -6.218 4.278 1.00 67.44 121 GLY A N 1
ATOM 930 C CA . GLY A 1 121 ? 22.095 -4.845 4.714 1.00 67.44 121 GLY A CA 1
ATOM 931 C C . GLY A 1 121 ? 23.507 -4.346 4.391 1.00 67.44 121 GLY A C 1
ATOM 932 O O . GLY A 1 121 ? 23.863 -3.244 4.799 1.00 67.44 121 GLY A O 1
ATOM 933 N N . ARG A 1 122 ? 24.348 -5.140 3.705 1.00 70.25 122 ARG A N 1
ATOM 934 C CA . ARG A 1 122 ? 25.750 -4.770 3.433 1.00 70.25 122 ARG A CA 1
ATOM 935 C C . ARG A 1 122 ? 25.878 -3.771 2.292 1.00 70.25 122 ARG A C 1
ATOM 937 O O . ARG A 1 122 ? 26.973 -3.263 2.063 1.00 70.25 122 ARG A O 1
ATOM 944 N N . PHE A 1 123 ? 24.768 -3.474 1.610 1.00 67.25 123 PHE A N 1
ATOM 945 C CA . PHE A 1 123 ? 24.713 -2.583 0.456 1.00 67.25 123 PHE A CA 1
ATOM 946 C C . PHE A 1 123 ? 25.700 -2.987 -0.653 1.00 67.25 123 PHE A C 1
ATOM 948 O O . PHE A 1 123 ? 26.107 -2.147 -1.451 1.00 67.25 1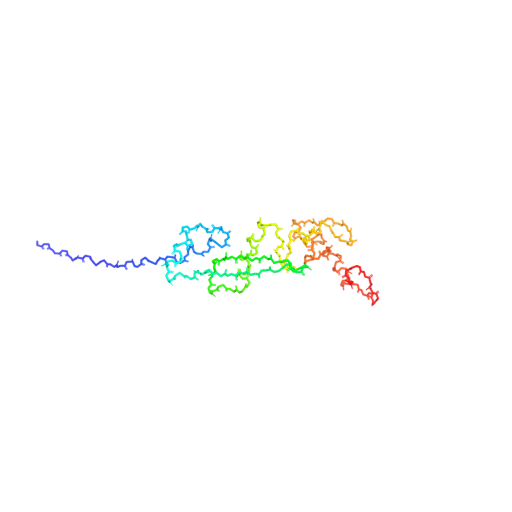23 PHE A O 1
ATOM 955 N N . ASP A 1 124 ? 26.065 -4.271 -0.728 1.00 71.75 124 ASP A N 1
ATOM 956 C CA . ASP A 1 124 ? 27.096 -4.785 -1.638 1.00 71.75 124 ASP A CA 1
ATOM 957 C C . ASP A 1 124 ? 26.595 -4.982 -3.080 1.00 71.75 124 ASP A C 1
ATOM 959 O O . ASP A 1 124 ? 27.348 -5.379 -3.972 1.00 71.75 124 ASP A O 1
ATOM 963 N N . GLY A 1 125 ? 25.319 -4.664 -3.318 1.00 73.38 125 GLY A N 1
ATOM 964 C CA . GLY A 1 125 ? 24.716 -4.666 -4.639 1.00 73.38 125 GLY A CA 1
ATOM 965 C C . GLY A 1 125 ? 23.649 -5.722 -4.873 1.00 73.38 125 GLY A C 1
ATOM 966 O O . GLY A 1 125 ? 23.065 -5.714 -5.961 1.00 73.38 125 GLY A O 1
ATOM 967 N N . ARG A 1 126 ? 23.388 -6.610 -3.903 1.00 78.31 126 ARG A N 1
ATOM 968 C CA . ARG A 1 126 ? 22.337 -7.637 -4.001 1.00 78.31 126 ARG A CA 1
ATOM 969 C C . ARG A 1 126 ? 20.994 -7.184 -3.441 1.00 78.31 126 ARG A C 1
ATOM 971 O O . ARG A 1 126 ? 19.972 -7.710 -3.874 1.00 78.31 126 ARG A O 1
ATOM 978 N N . ALA A 1 127 ? 20.973 -6.174 -2.577 1.00 83.44 127 ALA A N 1
ATOM 979 C CA . ALA A 1 127 ? 19.746 -5.513 -2.149 1.00 83.44 127 ALA A CA 1
ATOM 980 C C . ALA A 1 127 ? 18.950 -4.895 -3.320 1.00 83.44 127 ALA A C 1
ATOM 982 O O . ALA A 1 127 ? 19.509 -4.382 -4.303 1.00 83.44 127 ALA A O 1
ATOM 983 N N . ARG A 1 128 ? 17.619 -4.910 -3.188 1.00 86.31 128 ARG A N 1
ATOM 984 C CA . ARG A 1 128 ? 16.689 -4.236 -4.105 1.00 86.31 128 ARG A CA 1
ATOM 985 C C . ARG A 1 128 ? 16.785 -2.720 -3.935 1.00 86.31 128 ARG A C 1
ATOM 987 O O . ARG A 1 128 ? 16.776 -2.220 -2.814 1.00 86.31 128 ARG A O 1
ATOM 994 N N . TYR A 1 129 ? 16.869 -1.982 -5.039 1.00 87.12 129 TYR A N 1
ATOM 995 C CA . TYR A 1 129 ? 16.981 -0.523 -5.007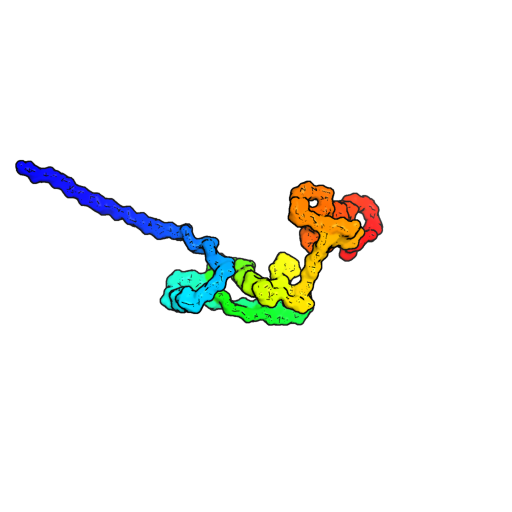 1.00 87.12 129 TYR A CA 1
ATOM 996 C C . TYR A 1 129 ? 15.596 0.123 -4.929 1.00 87.12 129 TYR A C 1
ATOM 998 O O . TYR A 1 129 ? 14.846 -0.002 -5.891 1.00 87.12 129 TYR A O 1
ATOM 1006 N N . ALA A 1 130 ? 15.266 0.797 -3.821 1.00 83.06 130 ALA A N 1
ATOM 1007 C CA . ALA A 1 130 ? 14.067 1.640 -3.656 1.00 83.06 130 ALA A CA 1
ATOM 1008 C C . ALA A 1 130 ? 12.755 1.013 -4.184 1.00 83.06 130 ALA A C 1
ATOM 1010 O O . ALA A 1 130 ? 11.989 1.655 -4.896 1.00 83.06 130 ALA A O 1
ATOM 1011 N N . GLY A 1 131 ? 12.556 -0.290 -3.946 1.00 77.44 131 GLY A N 1
ATOM 1012 C CA . GLY A 1 131 ? 11.414 -1.056 -4.467 1.00 77.44 131 GLY A CA 1
ATOM 1013 C C . GLY A 1 131 ? 11.284 -1.109 -5.998 1.00 77.44 131 GLY A C 1
ATOM 1014 O O . GLY A 1 131 ? 10.296 -1.615 -6.522 1.00 77.44 131 GLY A O 1
ATOM 1015 N N . THR A 1 132 ? 12.297 -0.697 -6.754 1.00 85.88 132 THR A N 1
ATOM 1016 C CA . THR A 1 132 ? 12.385 -0.942 -8.200 1.00 85.88 132 THR A CA 1
ATOM 1017 C C . THR A 1 132 ? 12.612 -2.431 -8.482 1.00 85.88 132 THR A C 1
ATOM 1019 O O . THR A 1 132 ? 13.079 -3.164 -7.606 1.00 85.88 132 THR A O 1
ATOM 1022 N N . PRO A 1 133 ? 12.360 -2.929 -9.703 1.00 90.06 133 PRO A N 1
ATOM 1023 C CA . PRO A 1 133 ? 12.692 -4.308 -10.061 1.00 90.06 133 PRO A CA 1
ATOM 1024 C C . PRO A 1 133 ? 14.206 -4.561 -10.220 1.00 90.06 133 PRO A C 1
ATOM 1026 O O . PRO A 1 133 ? 14.595 -5.615 -10.720 1.00 90.06 133 PRO A O 1
ATOM 1029 N N . TYR A 1 134 ? 15.083 -3.634 -9.818 1.00 91.44 134 TYR A N 1
ATOM 1030 C CA . TYR A 1 134 ? 16.528 -3.704 -10.035 1.00 91.44 134 TYR A CA 1
ATOM 1031 C C . TYR A 1 134 ? 17.315 -3.744 -8.719 1.00 91.44 134 TYR A C 1
ATOM 1033 O O . TYR A 1 134 ? 16.885 -3.219 -7.692 1.00 91.44 134 TYR A O 1
ATOM 1041 N N . CYS A 1 135 ? 18.489 -4.382 -8.739 1.00 91.62 135 CYS A N 1
ATOM 1042 C CA . CYS A 1 135 ? 19.409 -4.345 -7.604 1.00 91.62 135 CYS A CA 1
ATOM 1043 C C . CYS A 1 135 ? 20.238 -3.060 -7.605 1.00 91.62 135 CYS A C 1
ATOM 1045 O O . CYS A 1 135 ? 20.500 -2.489 -8.670 1.00 91.62 135 CYS A O 1
ATOM 1047 N N . ARG A 1 136 ? 20.696 -2.644 -6.418 1.00 89.62 136 ARG A N 1
ATOM 1048 C CA . ARG A 1 136 ? 21.485 -1.418 -6.237 1.00 89.62 136 ARG A CA 1
ATOM 1049 C C . ARG A 1 136 ? 22.688 -1.352 -7.180 1.00 89.62 136 ARG A C 1
ATOM 1051 O O . ARG A 1 136 ? 22.830 -0.373 -7.896 1.00 89.62 136 ARG A O 1
ATOM 1058 N N . HIS A 1 137 ? 23.464 -2.429 -7.305 1.00 91.12 137 HIS A N 1
ATOM 1059 C CA . HIS A 1 137 ? 24.636 -2.445 -8.192 1.00 91.12 137 HIS A CA 1
ATOM 1060 C C . HIS A 1 137 ? 24.292 -2.199 -9.666 1.00 91.12 137 HIS A C 1
ATOM 1062 O O . HIS A 1 137 ? 25.024 -1.535 -10.395 1.00 91.12 137 HIS A O 1
ATOM 1068 N N . CYS A 1 138 ? 23.169 -2.744 -10.133 1.00 93.00 138 CYS A N 1
ATOM 1069 C CA . CYS A 1 138 ? 22.739 -2.544 -11.510 1.00 93.00 138 CYS A CA 1
ATOM 1070 C C . CYS A 1 138 ? 22.312 -1.098 -11.782 1.00 93.00 138 CYS A C 1
ATOM 1072 O O . CYS A 1 138 ? 22.545 -0.621 -12.898 1.00 93.00 138 CYS A O 1
ATOM 1074 N N . VAL A 1 139 ? 21.688 -0.453 -10.791 1.00 92.50 139 VAL A N 1
ATOM 1075 C CA . VAL A 1 139 ? 21.262 0.950 -10.827 1.00 92.50 139 VAL A CA 1
ATOM 1076 C C . VAL A 1 139 ? 22.470 1.877 -10.758 1.00 92.50 139 VAL A C 1
ATOM 1078 O O . VAL A 1 139 ? 22.633 2.692 -11.663 1.00 92.50 139 VAL A O 1
ATOM 1081 N N . ASP A 1 140 ? 23.363 1.673 -9.788 1.00 91.62 140 ASP A N 1
ATOM 1082 C CA . ASP A 1 140 ? 24.611 2.432 -9.643 1.00 91.62 140 ASP A CA 1
ATOM 1083 C C . ASP A 1 140 ? 25.410 2.394 -10.957 1.00 91.62 140 ASP A C 1
ATOM 1085 O O . ASP A 1 140 ? 25.812 3.427 -11.478 1.00 91.62 140 ASP A O 1
ATOM 1089 N N . ARG A 1 141 ? 25.492 1.228 -11.614 1.00 92.19 141 ARG A N 1
ATOM 1090 C CA . ARG A 1 141 ? 26.138 1.096 -12.929 1.00 92.19 141 ARG A CA 1
ATOM 1091 C C . ARG A 1 141 ? 25.400 1.784 -14.098 1.00 92.19 141 ARG A C 1
ATOM 1093 O O . ARG A 1 141 ? 26.061 2.092 -15.085 1.00 92.19 141 ARG A O 1
ATOM 1100 N N . CYS A 1 142 ? 24.068 1.983 -14.061 1.00 92.88 142 CYS A N 1
ATOM 1101 C CA . CYS A 1 142 ? 23.381 2.862 -15.048 1.00 92.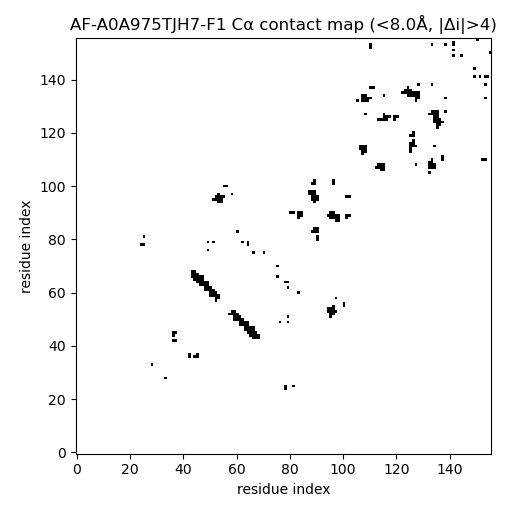88 142 CYS A CA 1
ATOM 1102 C C . CYS A 1 142 ? 23.805 4.313 -14.783 1.00 92.88 142 CYS A C 1
ATOM 1104 O O . CYS A 1 142 ? 24.195 4.993 -15.726 1.00 92.88 142 CYS A O 1
ATOM 1106 N N . TYR A 1 143 ? 23.815 4.758 -13.521 1.00 90.88 143 TYR A N 1
ATOM 1107 C CA . TYR A 1 143 ? 24.168 6.137 -13.169 1.00 90.88 143 TYR A CA 1
ATOM 1108 C C . TYR A 1 143 ? 25.642 6.492 -13.401 1.00 90.88 143 TYR A C 1
ATOM 1110 O O . TYR A 1 143 ? 25.939 7.613 -13.799 1.00 90.88 143 TYR A O 1
ATOM 1118 N N . GLU A 1 144 ? 26.562 5.552 -13.197 1.00 92.12 144 GLU A N 1
ATOM 1119 C CA . GLU A 1 144 ? 28.002 5.751 -13.409 1.00 92.12 144 GLU A CA 1
ATOM 1120 C C . GLU A 1 144 ? 28.434 5.610 -14.879 1.00 92.12 144 GLU A C 1
ATOM 1122 O O . GLU A 1 144 ? 29.607 5.806 -15.205 1.00 92.12 144 GLU A O 1
ATOM 1127 N N . SER A 1 145 ? 27.521 5.250 -15.787 1.00 89.00 145 SER A N 1
ATOM 1128 C CA . SER A 1 145 ? 27.851 5.127 -17.205 1.00 89.00 145 SER A CA 1
ATOM 1129 C C . SER A 1 145 ? 28.240 6.487 -17.788 1.00 89.00 145 SER A C 1
ATOM 1131 O O . SER A 1 145 ? 27.423 7.398 -17.864 1.00 89.00 145 SER A O 1
ATOM 1133 N N . THR A 1 146 ? 29.476 6.604 -18.273 1.00 89.62 146 THR A N 1
ATOM 1134 C CA . THR A 1 146 ? 29.983 7.810 -18.951 1.00 89.62 146 THR A CA 1
ATOM 1135 C C . THR A 1 146 ? 29.639 7.861 -20.441 1.00 89.62 146 THR A C 1
ATOM 1137 O O . THR A 1 146 ? 29.969 8.833 -21.120 1.00 89.62 146 THR A O 1
ATOM 1140 N N . ASP A 1 147 ? 28.980 6.825 -20.965 1.00 89.06 147 ASP A N 1
ATOM 1141 C CA . ASP A 1 147 ? 28.485 6.798 -22.338 1.00 89.06 147 ASP A CA 1
ATOM 1142 C C . ASP A 1 147 ? 27.281 7.739 -22.498 1.00 89.06 147 ASP A C 1
ATOM 1144 O O . ASP A 1 147 ? 26.216 7.513 -21.921 1.00 89.06 147 ASP A O 1
ATOM 1148 N N . ALA A 1 148 ? 27.448 8.777 -23.321 1.00 84.50 148 ALA A N 1
ATOM 1149 C CA . ALA A 1 148 ? 26.416 9.768 -23.622 1.00 84.50 148 ALA A CA 1
ATOM 1150 C C . ALA A 1 148 ? 25.178 9.174 -24.322 1.00 84.50 148 ALA A C 1
ATOM 1152 O O . ALA A 1 148 ? 24.118 9.797 -24.319 1.00 84.50 148 ALA A O 1
ATOM 1153 N N . PHE A 1 149 ? 25.296 7.976 -24.902 1.00 88.75 149 PHE A N 1
ATOM 1154 C CA . PHE A 1 149 ? 24.201 7.252 -25.547 1.00 88.75 149 PHE A CA 1
ATOM 1155 C C . PHE A 1 149 ? 23.809 5.990 -24.774 1.00 88.75 149 PHE A C 1
ATOM 1157 O O . PHE A 1 149 ? 23.259 5.050 -25.354 1.00 88.75 149 PHE A O 1
ATOM 1164 N N . HIS A 1 150 ? 24.079 5.950 -23.466 1.00 90.19 150 HIS A N 1
ATOM 1165 C CA . HIS A 1 150 ? 23.734 4.804 -22.640 1.00 90.19 150 HIS A CA 1
ATOM 1166 C C . HIS A 1 150 ? 22.226 4.526 -22.664 1.00 90.19 150 HIS A C 1
ATOM 1168 O O . HIS A 1 150 ? 21.417 5.287 -22.137 1.00 90.19 150 HIS A O 1
ATOM 1174 N N . VAL A 1 151 ? 21.853 3.375 -23.221 1.00 89.00 151 VAL A N 1
ATOM 1175 C CA . VAL A 1 151 ? 20.481 2.869 -23.197 1.00 89.00 151 VAL A CA 1
ATOM 1176 C C . VAL A 1 151 ? 20.480 1.510 -22.515 1.00 89.00 151 VAL A C 1
ATOM 1178 O O . VAL A 1 151 ? 21.022 0.534 -23.033 1.00 89.00 151 VAL A O 1
ATOM 1181 N N . CYS A 1 152 ? 19.821 1.409 -21.362 1.00 89.31 152 CYS A N 1
ATOM 1182 C CA . CYS A 1 152 ? 19.558 0.123 -20.727 1.00 89.31 152 CYS A CA 1
ATOM 1183 C C . CYS A 1 152 ? 18.154 0.067 -20.130 1.00 89.31 152 CYS A C 1
ATOM 1185 O O . CYS A 1 152 ? 17.470 1.078 -20.031 1.00 89.31 152 CYS A O 1
ATOM 1187 N N . VAL A 1 153 ? 17.729 -1.129 -19.720 1.00 89.50 153 VAL A N 1
ATOM 1188 C CA . VAL A 1 153 ? 16.386 -1.381 -19.166 1.00 89.50 153 VAL A CA 1
ATOM 1189 C C . VAL A 1 153 ? 16.045 -0.539 -17.929 1.00 89.50 153 VAL A C 1
ATOM 1191 O O . VAL A 1 153 ? 14.873 -0.389 -17.620 1.00 89.50 153 VAL A O 1
ATOM 1194 N N . ILE A 1 154 ? 17.047 0.007 -17.233 1.00 91.25 154 ILE A N 1
ATOM 1195 C CA . ILE A 1 154 ? 16.868 0.831 -16.025 1.00 91.25 154 ILE A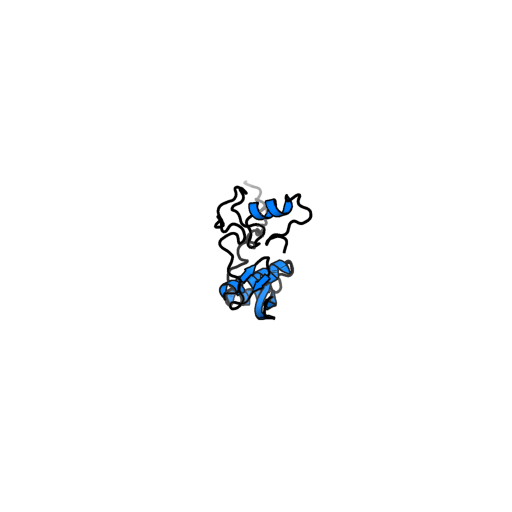 CA 1
ATOM 1196 C C . ILE A 1 154 ? 16.561 2.283 -16.375 1.00 91.25 154 ILE A C 1
ATOM 1198 O O . ILE A 1 154 ? 15.799 2.929 -15.674 1.00 91.25 154 ILE A O 1
ATOM 1202 N N . CYS A 1 155 ? 17.167 2.791 -17.445 1.00 88.56 155 CYS A N 1
ATOM 1203 C CA . CYS A 1 155 ? 17.063 4.190 -17.829 1.00 88.56 155 CYS A CA 1
ATOM 1204 C C . CYS A 1 155 ? 15.884 4.407 -18.829 1.00 88.56 155 CYS A C 1
ATOM 1206 O O . CYS A 1 155 ? 15.823 5.439 -19.492 1.00 88.56 155 CYS A O 1
ATOM 1208 N N . ARG A 1 156 ? 14.991 3.406 -18.968 1.00 74.50 156 ARG A N 1
ATOM 1209 C CA . ARG A 1 156 ? 13.790 3.388 -19.825 1.00 74.50 156 ARG A CA 1
ATOM 1210 C C . ARG A 1 156 ? 12.521 3.639 -19.028 1.00 74.50 156 ARG A C 1
ATOM 1212 O O . ARG A 1 156 ? 12.473 3.169 -17.871 1.00 74.50 156 ARG A O 1
#

Solvent-accessible surface area (backbone atoms only — not comparable to full-atom values): 10084 Å² total; per-residue (Å²): 140,88,79,82,84,81,85,80,83,79,79,78,77,76,72,80,70,82,82,73,82,83,80,61,96,78,64,86,77,51,73,69,56,51,56,50,41,78,71,39,89,85,47,66,52,43,83,42,78,50,76,50,54,18,78,84,81,59,54,76,49,75,52,79,42,77,41,46,83,87,51,50,73,67,57,52,49,47,58,53,40,57,56,40,41,78,74,51,28,41,63,57,99,90,44,37,22,42,66,88,66,44,76,79,79,72,65,33,16,75,82,80,62,50,58,46,40,92,83,49,81,77,72,84,28,50,24,63,34,92,84,46,61,36,20,37,44,64,49,52,54,60,73,69,50,84,55,93,79,72,79,53,88,82,85,103

Radius of gyration: 26.74 Å; Cα contacts (8 Å, |Δi|>4): 162; chains: 1; bounding box: 50×31×105 Å

Mean predicted aligned error: 12.6 Å

Sequence (156 aa):
MDTQPNPTPAQELGHASVADTTAAYGSPLTPEIVSTILRDPDNPLYPSRICVYCDDCGTQFTGEYMVSEEQTSTERLEVARSHMRTQGWQCNEFGDYCPEHKRTEPTACAKCRTAFDPADGRFDGRARYAGTPYCRHCVDRCYESTDAFHVCVICR